Protein AF-V4AI16-F1 (afdb_monomer_lite)

Secondary structure (DSSP, 8-state):
-EEEE-SB--EEEEEEEEEEEEEE--EEEEEEEEEEEEEE--EEEEEEEEEEEEEE--EEEEEEEEEEEEEE--SEEEEEEEEEEEEE--SEEEEEEEEEE-------

Sequence (108 aa):
MLTVDVSCYPGKSNAKRLTMDLSCYPGKSHAKRLTMNLSCYPGKSHAKRLTMDLSCYPGKSHVKRLTMDLSCYPGKSHAKRLTMDLSCYPGKSNAKRFGQQSAGRKVT

Radius of gyration: 13.4 Å; chains: 1; bounding box: 34×20×46 Å

Foldseek 3Di:
DEEEEDQEDEEEDEDQEYEYEYAEYDEEYEYQEYEYEYAEYDYEYEYQEYEYEYAEYAYEYDYAEYEYEYAEYAYEYEYQEYEYEYAYYPYHYDYVYYHYDYPDPPPD

pLDDT: mean 70.42, std 10.1, range [36.09, 84.25]

Organism: Lottia gigantea (NCBI:txid225164)

Structure (mmCIF, N/CA/C/O backbone):
data_AF-V4AI16-F1
#
_entry.id   AF-V4AI16-F1
#
loop_
_atom_site.group_PDB
_atom_site.id
_atom_site.type_symbol
_atom_site.label_atom_id
_atom_site.label_alt_id
_atom_site.label_comp_id
_atom_site.label_asym_id
_atom_site.label_entity_id
_atom_site.label_seq_id
_atom_site.pdbx_PDB_ins_code
_atom_site.Cartn_x
_atom_site.Cartn_y
_atom_site.Cartn_z
_atom_site.occupancy
_atom_site.B_iso_or_equiv
_atom_site.auth_seq_id
_atom_site.auth_comp_id
_atom_site.auth_asym_id
_atom_site.auth_atom_id
_atom_site.pdbx_PDB_model_num
ATOM 1 N N . MET A 1 1 ? 1.856 0.875 -16.871 1.00 77.56 1 MET A N 1
ATOM 2 C CA . MET A 1 1 ? 1.736 0.733 -15.401 1.00 77.56 1 MET A CA 1
ATOM 3 C C . MET A 1 1 ? 3.107 1.060 -14.849 1.00 77.56 1 MET A C 1
ATOM 5 O O . MET A 1 1 ? 4.056 0.632 -15.482 1.00 77.56 1 MET A O 1
ATOM 9 N N . LEU A 1 2 ? 3.213 1.868 -13.791 1.00 81.81 2 LEU A N 1
ATOM 10 C CA . LEU A 1 2 ? 4.504 2.152 -13.154 1.00 81.81 2 LEU A CA 1
ATOM 11 C C . LEU A 1 2 ? 4.575 1.379 -11.835 1.00 81.81 2 LEU A C 1
ATOM 13 O O . LEU A 1 2 ? 3.635 1.475 -11.041 1.00 81.81 2 LEU A O 1
ATOM 17 N N . 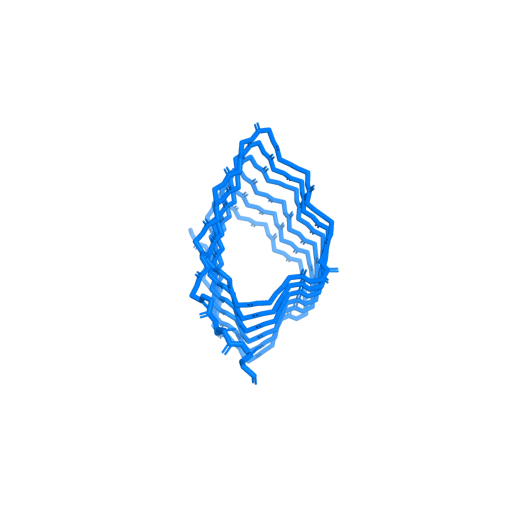THR A 1 3 ? 5.661 0.638 -11.641 1.00 83.56 3 THR A N 1
ATOM 18 C CA . THR A 1 3 ? 5.974 -0.087 -10.406 1.00 83.56 3 THR A CA 1
ATOM 19 C C . THR A 1 3 ? 7.297 0.446 -9.879 1.00 83.56 3 THR A C 1
ATOM 21 O O . THR A 1 3 ? 8.227 0.625 -10.663 1.00 83.56 3 THR A O 1
ATOM 24 N N . VAL A 1 4 ? 7.358 0.744 -8.586 1.00 80.19 4 VAL A N 1
ATOM 25 C CA . VAL A 1 4 ? 8.570 1.219 -7.914 1.00 80.19 4 VAL A CA 1
ATOM 26 C C . VAL A 1 4 ? 8.802 0.344 -6.691 1.00 80.19 4 VAL A C 1
ATOM 28 O O . VAL A 1 4 ? 7.8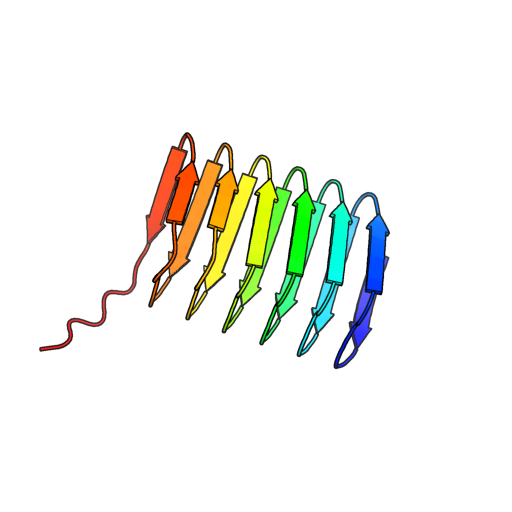83 0.196 -5.886 1.00 80.19 4 VAL A O 1
ATOM 31 N N . ASP A 1 5 ? 10.012 -0.194 -6.583 1.00 81.56 5 ASP A N 1
ATOM 32 C CA . ASP A 1 5 ? 10.484 -1.028 -5.478 1.00 81.56 5 ASP A CA 1
ATOM 33 C C . ASP A 1 5 ? 11.854 -0.494 -5.041 1.00 81.56 5 ASP A C 1
ATOM 35 O O . ASP A 1 5 ? 12.844 -0.655 -5.751 1.00 81.56 5 ASP A O 1
ATOM 39 N N . VAL A 1 6 ? 11.877 0.287 -3.959 1.00 76.06 6 VAL A N 1
ATOM 40 C CA . VAL A 1 6 ? 13.092 0.873 -3.362 1.00 76.06 6 VAL A CA 1
ATOM 41 C C . VAL A 1 6 ? 12.855 1.144 -1.873 1.00 76.06 6 VAL A C 1
ATOM 43 O O . VAL A 1 6 ? 11.730 1.332 -1.428 1.00 76.06 6 VAL A O 1
ATOM 46 N N . SER A 1 7 ? 13.908 1.259 -1.067 1.00 74.12 7 SER A N 1
ATOM 47 C CA . SER A 1 7 ? 13.745 1.506 0.377 1.00 74.12 7 SER A CA 1
ATOM 48 C C . SER A 1 7 ? 13.148 2.891 0.694 1.00 74.12 7 SER A C 1
ATOM 50 O O . SER A 1 7 ? 12.411 3.048 1.667 1.00 74.12 7 SER A O 1
ATOM 52 N N . CYS A 1 8 ? 13.433 3.906 -0.130 1.00 72.25 8 CYS A N 1
ATOM 53 C CA . CYS A 1 8 ? 12.893 5.259 0.018 1.00 72.25 8 CYS A CA 1
ATOM 54 C C . CYS A 1 8 ? 12.743 5.951 -1.342 1.00 72.25 8 CYS A C 1
ATOM 56 O O . CYS A 1 8 ? 13.668 5.916 -2.153 1.00 72.25 8 CYS A O 1
ATOM 58 N N . TYR A 1 9 ? 11.612 6.622 -1.581 1.00 75.19 9 TYR A N 1
ATOM 59 C CA . TYR A 1 9 ? 11.405 7.415 -2.799 1.00 75.19 9 TYR A CA 1
ATOM 60 C C . TYR A 1 9 ? 11.019 8.866 -2.471 1.00 75.19 9 TYR A C 1
ATOM 62 O O . TYR A 1 9 ? 9.846 9.161 -2.215 1.00 75.19 9 TYR A O 1
ATOM 70 N N . PRO A 1 10 ? 11.984 9.801 -2.502 1.00 65.44 10 PRO A N 1
ATOM 71 C CA . PRO A 1 10 ? 11.702 11.225 -2.441 1.00 65.44 10 PRO A CA 1
ATOM 72 C C . PRO A 1 10 ? 11.356 11.734 -3.845 1.00 65.44 10 PRO A C 1
ATOM 74 O O . PRO A 1 10 ? 12.229 11.897 -4.695 1.00 65.44 10 PRO A O 1
ATOM 77 N N . GLY A 1 11 ? 10.076 11.987 -4.134 1.00 71.50 11 GLY A N 1
ATOM 78 C CA . GLY A 1 11 ? 9.737 12.434 -5.485 1.00 71.50 11 GLY A CA 1
ATOM 79 C C . GLY A 1 11 ? 8.272 12.682 -5.818 1.00 71.50 11 GLY A C 1
ATOM 80 O O . GLY A 1 11 ? 7.361 12.645 -4.983 1.00 71.50 11 GLY A O 1
ATOM 81 N N . LYS A 1 12 ? 8.057 12.989 -7.100 1.00 76.56 12 LYS A N 1
ATOM 82 C CA . LYS A 1 12 ? 6.739 13.162 -7.716 1.00 76.56 12 LYS A CA 1
ATOM 83 C C . LYS A 1 12 ? 6.541 12.080 -8.766 1.00 76.56 12 LYS A C 1
ATOM 85 O O . LYS A 1 12 ? 7.394 11.898 -9.624 1.00 76.56 12 LYS A O 1
ATOM 90 N N . SER A 1 13 ? 5.385 11.430 -8.743 1.00 72.81 13 SER A N 1
ATOM 91 C CA . SER A 1 13 ? 5.018 10.411 -9.727 1.00 72.81 13 SER A CA 1
ATOM 92 C C . SER A 1 13 ? 3.663 10.723 -10.366 1.00 72.81 13 SER A C 1
ATOM 94 O O . SER A 1 13 ? 2.722 11.175 -9.701 1.00 72.81 13 SER A O 1
ATOM 96 N N . ASN A 1 14 ? 3.562 10.489 -11.677 1.00 78.31 14 ASN A N 1
ATOM 97 C CA . ASN A 1 14 ? 2.322 10.610 -12.439 1.00 78.31 14 ASN A CA 1
ATOM 98 C C . ASN A 1 14 ? 2.137 9.372 -13.320 1.00 78.31 14 ASN A C 1
ATOM 100 O O . ASN A 1 14 ? 2.962 9.094 -14.186 1.00 78.31 14 ASN A O 1
ATOM 104 N N . ALA A 1 15 ? 1.057 8.622 -13.099 1.00 77.81 15 ALA A N 1
ATOM 105 C CA . ALA A 1 15 ? 0.740 7.456 -13.916 1.00 77.81 15 ALA A CA 1
ATOM 106 C C . ALA A 1 15 ? -0.764 7.157 -13.937 1.00 77.81 15 ALA A C 1
ATOM 108 O O . ALA A 1 15 ? -1.505 7.450 -13.004 1.00 77.81 15 ALA A O 1
ATOM 109 N N . LYS A 1 16 ? -1.257 6.472 -14.978 1.00 82.88 16 LYS A N 1
ATOM 110 C CA . LYS A 1 16 ? -2.648 5.969 -14.978 1.00 82.88 16 LYS A CA 1
ATOM 111 C C . LYS A 1 16 ? -2.876 4.936 -13.858 1.00 82.88 16 LYS A C 1
ATOM 113 O O . LYS A 1 16 ? -3.920 4.971 -13.203 1.00 82.88 16 LYS A O 1
ATOM 118 N N . ARG A 1 17 ? -1.910 4.038 -13.646 1.00 84.25 17 ARG A N 1
ATOM 119 C CA . ARG A 1 17 ? -1.860 3.050 -12.559 1.00 84.25 17 ARG A CA 1
ATOM 120 C C . ARG A 1 17 ? -0.446 3.052 -11.982 1.00 84.25 17 ARG A C 1
ATOM 122 O O . ARG A 1 17 ? 0.499 2.932 -12.765 1.00 84.25 17 ARG A O 1
ATOM 129 N N . LEU A 1 18 ? -0.357 3.187 -10.666 1.00 81.25 18 LEU A N 1
ATOM 130 C CA . LEU A 1 18 ? 0.886 3.246 -9.909 1.00 81.25 18 LEU A CA 1
ATOM 131 C C . LEU A 1 18 ? 0.833 2.242 -8.754 1.00 81.25 18 LEU A C 1
ATOM 133 O O . LEU A 1 18 ? -0.146 2.251 -8.002 1.00 81.25 18 LEU A O 1
ATOM 137 N N . THR A 1 19 ? 1.874 1.423 -8.642 1.00 83.50 19 THR A N 1
ATOM 138 C CA . THR A 1 19 ? 2.113 0.506 -7.524 1.00 83.50 19 THR A CA 1
ATOM 139 C C . THR A 1 19 ? 3.466 0.842 -6.905 1.00 83.50 19 THR A C 1
ATOM 141 O O . THR A 1 19 ? 4.436 1.028 -7.639 1.00 83.50 19 THR A O 1
ATOM 144 N N . MET A 1 20 ? 3.523 0.965 -5.582 1.00 79.25 20 MET A N 1
ATOM 145 C CA . MET A 1 20 ? 4.752 1.247 -4.838 1.00 79.25 20 MET A CA 1
ATOM 146 C C . MET A 1 20 ? 4.876 0.287 -3.660 1.00 79.25 20 MET A C 1
ATOM 148 O O . MET A 1 20 ? 3.895 0.113 -2.934 1.00 79.25 20 MET A O 1
ATOM 152 N N . ASP A 1 21 ? 6.067 -0.268 -3.480 1.00 82.06 21 ASP A N 1
ATOM 153 C CA . ASP A 1 21 ? 6.470 -1.019 -2.291 1.00 82.06 21 ASP A CA 1
ATOM 154 C C . ASP A 1 21 ? 7.753 -0.381 -1.743 1.00 82.06 21 ASP A C 1
ATOM 156 O O . ASP A 1 21 ? 8.766 -0.333 -2.441 1.00 82.06 21 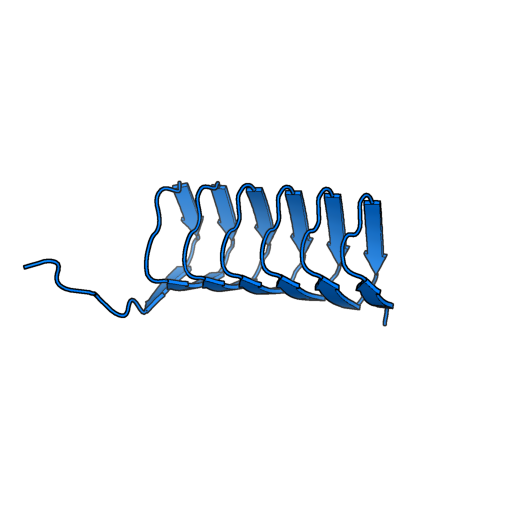ASP A O 1
ATOM 160 N N . LEU A 1 22 ? 7.671 0.279 -0.582 1.00 75.44 22 LEU A N 1
ATOM 161 C CA . LEU A 1 22 ? 8.783 1.064 -0.024 1.00 75.44 22 LEU A CA 1
ATOM 162 C C . LEU A 1 22 ? 8.750 1.066 1.506 1.00 75.44 22 LEU A C 1
ATOM 164 O O . LEU A 1 22 ? 7.697 0.993 2.126 1.00 75.44 22 LEU A O 1
ATOM 168 N N . SER A 1 23 ? 9.882 1.320 2.156 1.00 73.88 23 SER A N 1
ATOM 169 C CA . SER A 1 23 ? 9.874 1.569 3.606 1.00 73.88 23 SER A CA 1
ATOM 170 C C . SER A 1 23 ? 9.403 2.994 3.938 1.00 73.88 23 SER A C 1
ATOM 172 O O . SER A 1 23 ? 8.738 3.212 4.953 1.00 73.88 23 SER A O 1
ATOM 174 N N . CYS A 1 24 ? 9.710 3.977 3.078 1.00 68.75 24 CYS A N 1
ATOM 175 C CA . CYS A 1 24 ? 9.310 5.376 3.265 1.00 68.75 24 CYS A CA 1
ATOM 176 C C . CYS A 1 24 ? 9.027 6.111 1.939 1.00 68.75 24 CYS A C 1
ATOM 178 O O . CYS A 1 24 ? 9.796 6.013 0.982 1.00 68.75 24 CYS A O 1
ATOM 180 N N . TYR A 1 25 ? 7.961 6.922 1.892 1.00 72.38 25 TYR A N 1
ATOM 181 C CA . TYR A 1 25 ? 7.690 7.831 0.765 1.00 72.38 25 TYR A CA 1
ATOM 182 C C . TYR A 1 25 ? 7.405 9.267 1.225 1.00 72.38 25 TYR A C 1
ATOM 184 O O . TYR A 1 25 ? 6.267 9.603 1.572 1.00 72.38 25 TYR A O 1
ATOM 192 N N . PRO A 1 26 ? 8.409 10.152 1.181 1.00 63.91 26 PRO A N 1
ATOM 193 C CA . PRO A 1 26 ? 8.202 11.587 1.279 1.00 63.91 26 PRO A CA 1
ATOM 194 C C . PRO A 1 26 ? 7.898 12.185 -0.103 1.00 63.91 26 PRO A C 1
ATOM 196 O O . PRO A 1 26 ? 8.799 12.418 -0.910 1.00 63.91 26 PRO A O 1
ATOM 199 N N . GLY A 1 27 ? 6.627 12.472 -0.415 1.00 70.56 27 GLY A N 1
ATOM 200 C CA . GLY A 1 27 ? 6.326 13.004 -1.749 1.00 70.56 27 GLY A CA 1
ATOM 201 C C . GLY A 1 27 ? 4.870 13.270 -2.122 1.00 70.56 27 GLY A C 1
ATOM 202 O O . GLY A 1 27 ? 3.952 13.299 -1.296 1.00 70.56 27 GLY A O 1
ATOM 203 N N . LYS A 1 28 ? 4.663 13.499 -3.428 1.00 74.56 28 LYS A N 1
ATOM 204 C CA . LYS A 1 28 ? 3.337 13.694 -4.042 1.00 74.56 28 LYS A CA 1
ATOM 205 C C . LYS A 1 28 ? 3.093 12.650 -5.125 1.00 74.56 28 LYS A C 1
ATOM 207 O O . LYS A 1 28 ? 3.973 12.404 -5.945 1.00 74.56 28 LYS A O 1
ATOM 212 N N . SER A 1 29 ? 1.897 12.077 -5.167 1.00 71.06 29 SER A N 1
ATOM 213 C CA . SER A 1 29 ? 1.513 11.080 -6.173 1.00 71.06 29 SER A CA 1
ATOM 214 C C . SER A 1 29 ? 0.185 11.442 -6.841 1.00 71.06 29 SER A C 1
ATOM 216 O O . SER A 1 29 ? -0.779 11.853 -6.183 1.00 71.06 29 SER A O 1
ATOM 218 N N . HIS A 1 30 ? 0.139 11.296 -8.168 1.00 76.31 30 HIS A N 1
ATOM 219 C CA . HIS A 1 30 ? -1.052 11.542 -8.979 1.00 76.31 30 HIS A CA 1
ATOM 220 C C . HIS A 1 30 ? -1.351 10.332 -9.870 1.00 76.31 30 HIS A C 1
ATOM 222 O O . HIS A 1 30 ? -0.608 10.044 -10.810 1.00 76.31 30 HIS A O 1
ATOM 228 N N . ALA A 1 31 ? -2.458 9.627 -9.603 1.00 77.31 31 ALA A N 1
ATOM 229 C CA . ALA A 1 31 ? -2.850 8.477 -10.420 1.00 77.31 31 ALA A CA 1
ATOM 230 C C . ALA A 1 31 ? -4.361 8.234 -10.495 1.00 77.31 31 ALA A C 1
ATOM 232 O O . ALA A 1 31 ? -5.121 8.621 -9.616 1.00 77.31 31 ALA A O 1
ATOM 233 N N . LYS A 1 32 ? -4.858 7.538 -11.533 1.00 81.94 32 LYS A N 1
ATOM 234 C CA . LYS A 1 32 ? -6.273 7.099 -11.522 1.00 81.94 32 LYS A CA 1
ATOM 235 C C . LYS A 1 32 ? -6.481 5.980 -10.497 1.00 81.94 32 LYS A C 1
ATOM 237 O O . LYS A 1 32 ? -7.493 5.994 -9.795 1.00 81.94 32 LYS A O 1
ATOM 242 N N . ARG A 1 33 ? -5.543 5.033 -10.423 1.00 82.81 33 ARG A N 1
ATOM 243 C CA . ARG A 1 33 ? -5.468 3.998 -9.382 1.00 82.81 33 ARG A CA 1
ATOM 244 C C . ARG A 1 33 ? -4.080 4.010 -8.765 1.00 82.81 33 ARG A C 1
ATOM 246 O O . ARG A 1 33 ? -3.102 3.982 -9.510 1.00 82.81 33 ARG A O 1
ATOM 253 N N . LEU A 1 34 ? -4.044 4.034 -7.445 1.00 80.06 34 LEU A N 1
ATOM 254 C CA . LEU A 1 34 ? -2.829 4.032 -6.654 1.00 80.06 34 LEU A CA 1
ATOM 255 C C . LEU A 1 34 ? -2.922 2.918 -5.612 1.00 80.06 34 LEU A C 1
ATOM 257 O O . LEU A 1 34 ? -3.916 2.864 -4.885 1.00 80.06 34 LEU A O 1
ATOM 261 N N . THR A 1 35 ? -1.910 2.058 -5.586 1.00 83.75 35 THR A N 1
ATOM 262 C CA . THR A 1 35 ? -1.729 1.006 -4.584 1.00 83.75 35 THR A CA 1
ATOM 263 C C . THR A 1 35 ? -0.367 1.205 -3.932 1.00 83.75 35 THR A C 1
ATOM 265 O O . THR A 1 35 ? 0.620 1.354 -4.653 1.00 83.75 35 THR A O 1
ATOM 268 N N . MET A 1 36 ? -0.313 1.242 -2.603 1.00 76.62 36 MET A N 1
ATOM 269 C CA . MET A 1 36 ? 0.944 1.368 -1.863 1.00 76.62 36 MET A CA 1
ATOM 270 C C . MET A 1 36 ? 0.997 0.358 -0.718 1.00 76.62 36 MET A C 1
ATOM 272 O O . MET A 1 36 ? -0.003 0.199 -0.018 1.00 76.62 36 MET A O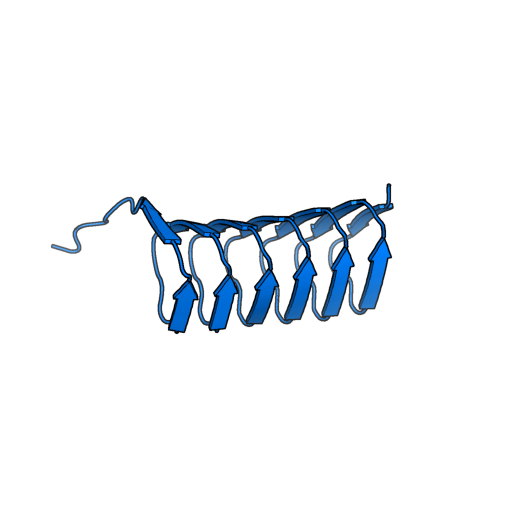 1
ATOM 276 N N . ASN A 1 37 ? 2.156 -0.266 -0.530 1.00 80.75 37 ASN A N 1
ATOM 277 C CA . ASN A 1 37 ? 2.515 -1.011 0.673 1.00 80.75 37 ASN A CA 1
ATOM 278 C C . ASN A 1 37 ? 3.728 -0.320 1.303 1.00 80.75 37 ASN A C 1
ATOM 280 O O . ASN A 1 37 ? 4.724 -0.107 0.607 1.00 80.75 37 ASN A O 1
ATOM 284 N N . LEU A 1 38 ? 3.593 0.187 2.533 1.00 73.25 38 LEU A N 1
ATOM 285 C CA . LEU A 1 38 ? 4.589 1.090 3.113 1.00 73.25 38 LEU A CA 1
ATOM 286 C C . LEU A 1 38 ? 4.641 1.051 4.641 1.00 73.25 38 LEU A C 1
ATOM 288 O O . LEU A 1 38 ? 3.613 1.150 5.299 1.00 73.25 38 LEU A O 1
ATOM 292 N N . SER A 1 39 ? 5.832 1.132 5.235 1.00 71.69 39 SER A N 1
ATOM 293 C CA . SER A 1 39 ? 5.938 1.349 6.689 1.00 71.69 39 SER A CA 1
ATOM 294 C C . SER A 1 39 ? 5.543 2.780 7.088 1.00 71.69 39 SER A C 1
ATOM 296 O O . SER A 1 39 ? 4.825 2.977 8.071 1.00 71.69 39 SER A O 1
ATOM 298 N N . CYS A 1 40 ? 5.968 3.785 6.305 1.00 65.19 40 CYS A N 1
ATOM 299 C CA . CYS A 1 40 ? 5.729 5.208 6.574 1.00 65.19 40 CYS A CA 1
ATOM 300 C C . CYS A 1 40 ? 5.420 6.026 5.301 1.00 65.19 40 CYS A C 1
ATOM 302 O O . CYS A 1 40 ? 6.191 6.015 4.340 1.00 65.19 40 CYS A O 1
ATOM 304 N N . TYR A 1 41 ? 4.357 6.845 5.319 1.00 68.19 41 TYR A N 1
ATOM 305 C CA . TYR A 1 41 ? 4.065 7.812 4.239 1.00 68.19 41 TYR A CA 1
ATOM 306 C C . TYR A 1 41 ? 3.835 9.241 4.750 1.00 68.19 41 TYR A C 1
ATOM 308 O O . TYR A 1 41 ? 2.712 9.610 5.107 1.00 68.19 41 TYR A O 1
ATOM 316 N N . PRO A 1 42 ? 4.872 10.089 4.741 1.00 60.53 42 PRO A N 1
ATOM 317 C CA . PRO A 1 42 ? 4.717 11.531 4.875 1.00 60.53 42 PRO A CA 1
ATOM 318 C C . PRO A 1 42 ? 4.432 12.193 3.516 1.00 60.53 42 PRO A C 1
ATOM 320 O O . PRO A 1 42 ? 5.341 12.490 2.743 1.00 60.53 42 PRO A O 1
ATOM 323 N N . GLY A 1 43 ? 3.169 12.487 3.186 1.00 68.19 43 GLY A N 1
ATOM 324 C CA . GLY A 1 43 ? 2.903 13.071 1.866 1.00 68.19 43 GLY A CA 1
ATOM 325 C C . GLY A 1 43 ? 1.473 13.465 1.520 1.00 68.19 43 GLY A C 1
ATOM 326 O O . GLY A 1 43 ? 0.553 13.466 2.344 1.00 68.19 43 GLY A O 1
ATOM 327 N N . LYS A 1 44 ? 1.292 13.830 0.243 1.00 68.81 44 LYS A N 1
ATOM 328 C CA . LYS A 1 44 ? -0.019 14.138 -0.354 1.00 68.81 44 LYS A CA 1
ATOM 329 C C . LYS A 1 44 ? -0.314 13.187 -1.507 1.00 68.81 44 LYS A C 1
ATOM 331 O O . LYS A 1 44 ? 0.552 12.961 -2.347 1.00 68.81 44 LYS A O 1
ATOM 336 N N . SER A 1 45 ? -1.533 12.665 -1.578 1.00 68.56 45 SER A N 1
ATOM 337 C CA . SER A 1 45 ? -1.956 11.766 -2.657 1.00 68.56 45 SER A CA 1
ATOM 338 C C . SER A 1 45 ? -3.265 12.228 -3.297 1.00 68.56 45 SER A C 1
ATOM 340 O O . SER A 1 45 ? -4.205 12.667 -2.624 1.00 68.56 45 SER A O 1
ATOM 342 N N . HIS A 1 46 ? -3.318 12.124 -4.626 1.00 74.12 46 HIS A N 1
ATOM 343 C CA . HIS A 1 46 ? -4.496 12.443 -5.425 1.00 74.12 46 HIS A CA 1
ATOM 344 C C . HIS A 1 46 ? -4.814 11.294 -6.381 1.00 74.12 46 HIS A C 1
ATOM 346 O O . HIS A 1 46 ? -4.102 11.060 -7.362 1.00 74.12 46 HIS A O 1
ATOM 352 N N . ALA A 1 47 ? -5.922 10.596 -6.117 1.00 75.25 47 ALA A N 1
ATOM 353 C CA . ALA A 1 47 ? -6.359 9.481 -6.947 1.00 75.25 47 ALA A CA 1
ATOM 354 C C . ALA A 1 47 ? -7.878 9.291 -7.021 1.00 75.25 47 ALA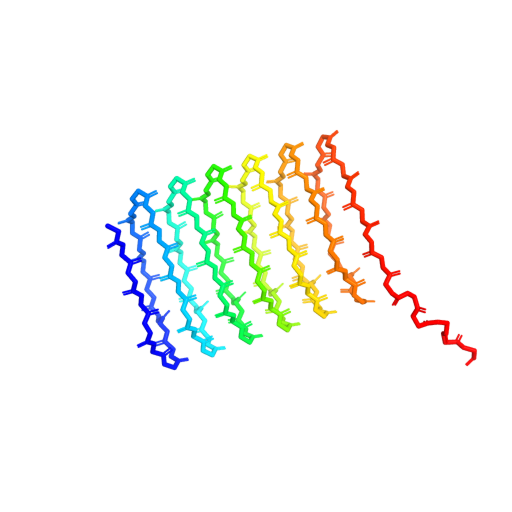 A C 1
ATOM 356 O O . ALA A 1 47 ? -8.632 9.674 -6.129 1.00 75.25 47 ALA A O 1
ATOM 357 N N . LYS A 1 48 ? -8.372 8.652 -8.094 1.00 81.31 48 LYS A N 1
ATOM 358 C CA . LYS A 1 48 ? -9.790 8.233 -8.128 1.00 81.31 48 LYS A CA 1
ATOM 359 C C . LYS A 1 48 ? -10.026 7.059 -7.176 1.00 81.31 48 LYS A C 1
ATOM 361 O O . LYS A 1 48 ? -11.062 7.025 -6.513 1.00 81.31 48 LYS A O 1
ATOM 366 N N . ARG A 1 49 ? -9.083 6.120 -7.119 1.00 81.38 49 ARG A N 1
ATOM 367 C CA . ARG A 1 49 ? -9.073 4.996 -6.182 1.00 81.38 49 ARG A CA 1
ATOM 368 C C . ARG A 1 49 ? -7.688 4.887 -5.557 1.00 81.38 49 ARG A C 1
ATOM 370 O O . ARG A 1 49 ? -6.709 4.841 -6.302 1.00 81.38 49 ARG A O 1
ATOM 377 N N . LEU A 1 50 ? -7.654 4.845 -4.234 1.00 78.31 50 LEU A N 1
ATOM 378 C CA . LEU A 1 50 ? -6.452 4.674 -3.433 1.00 78.31 50 LEU A CA 1
ATOM 379 C C . LEU A 1 50 ? -6.646 3.475 -2.505 1.00 78.31 50 LEU A C 1
ATOM 381 O O . LEU A 1 50 ? -7.665 3.410 -1.815 1.00 78.31 50 LEU A O 1
ATOM 385 N N . THR A 1 51 ? -5.689 2.555 -2.541 1.00 82.94 51 THR A N 1
ATOM 386 C CA . THR A 1 51 ? -5.578 1.411 -1.635 1.00 82.94 51 THR A CA 1
ATOM 387 C C . THR A 1 51 ? -4.217 1.488 -0.966 1.00 82.94 51 THR A C 1
ATOM 389 O O . THR A 1 51 ? -3.217 1.612 -1.675 1.00 82.94 51 THR A O 1
ATOM 392 N N . MET A 1 52 ? -4.181 1.446 0.362 1.00 73.38 52 MET A N 1
ATOM 393 C CA . MET A 1 52 ? -2.923 1.437 1.099 1.00 73.38 52 MET A CA 1
ATOM 394 C C . MET A 1 52 ? -2.956 0.405 2.217 1.00 73.38 52 MET A C 1
ATOM 396 O O . MET A 1 52 ? -3.996 0.241 2.857 1.00 73.38 52 MET A O 1
ATOM 400 N N . ASP A 1 53 ? -1.797 -0.189 2.449 1.00 78.69 53 ASP A N 1
ATOM 401 C CA . ASP A 1 53 ? -1.460 -0.993 3.618 1.00 78.69 53 ASP A CA 1
ATOM 402 C C . ASP A 1 53 ? -0.261 -0.313 4.300 1.00 78.69 53 ASP A C 1
ATOM 404 O O . ASP A 1 53 ? 0.771 -0.121 3.645 1.00 78.69 53 ASP A O 1
ATOM 408 N N . LEU A 1 54 ? -0.438 0.197 5.531 1.00 70.62 54 LEU A N 1
ATOM 409 C CA . LEU A 1 54 ? 0.622 0.919 6.248 1.00 70.62 54 LEU A CA 1
ATOM 410 C C . LEU A 1 54 ? 0.646 0.733 7.766 1.00 70.62 54 LEU A C 1
ATOM 412 O O . LEU A 1 54 ? -0.372 0.791 8.449 1.00 70.62 54 LEU A O 1
ATOM 416 N N . SER A 1 55 ? 1.846 0.803 8.342 1.00 67.50 55 SER A N 1
ATOM 417 C CA . SER A 1 55 ? 2.001 0.999 9.790 1.00 67.50 55 SER A CA 1
ATOM 418 C C . SER A 1 55 ? 1.666 2.436 10.226 1.00 67.50 55 SER A C 1
ATOM 420 O O . SER A 1 55 ? 0.937 2.623 11.202 1.00 67.50 55 SER A O 1
ATOM 422 N N . CYS A 1 56 ? 2.148 3.457 9.496 1.00 60.88 56 CYS A N 1
ATOM 423 C CA . CYS A 1 56 ? 2.000 4.877 9.858 1.00 60.88 56 CYS A CA 1
ATOM 424 C C . CYS A 1 56 ? 1.753 5.813 8.653 1.00 60.88 56 CYS A C 1
ATOM 426 O O . CYS A 1 56 ? 2.557 5.876 7.720 1.00 60.88 56 CYS A O 1
ATOM 428 N N . TYR A 1 57 ? 0.707 6.655 8.711 1.00 65.50 57 TYR A N 1
ATOM 429 C CA . TYR A 1 57 ? 0.439 7.689 7.689 1.00 65.50 57 TYR A CA 1
ATOM 430 C C . TYR A 1 57 ? 0.242 9.101 8.275 1.00 65.50 57 TYR A C 1
ATOM 432 O O . TYR A 1 57 ? -0.866 9.470 8.676 1.00 65.50 57 TYR A O 1
ATOM 440 N N . PRO A 1 58 ? 1.291 9.939 8.278 1.00 57.19 58 PRO A N 1
ATOM 441 C CA . PRO A 1 58 ? 1.167 11.376 8.499 1.00 57.19 58 PRO A CA 1
ATOM 442 C C . PRO A 1 58 ? 0.944 12.133 7.177 1.00 57.19 58 PRO A C 1
ATOM 444 O O . PRO A 1 58 ? 1.881 12.446 6.445 1.00 57.19 58 PRO A O 1
ATOM 447 N N . GLY A 1 59 ? -0.300 12.485 6.835 1.00 65.25 59 GLY A N 1
ATOM 448 C CA . GLY A 1 59 ? -0.527 13.166 5.554 1.00 65.25 59 GLY A CA 1
ATOM 449 C C . GLY A 1 59 ? -1.934 13.668 5.254 1.00 65.25 59 GLY A C 1
ATOM 450 O O . GLY A 1 59 ? -2.852 13.612 6.076 1.00 65.25 59 GLY A O 1
ATOM 451 N N . LYS A 1 60 ? -2.094 14.185 4.027 1.00 66.19 60 LYS A N 1
ATOM 452 C CA . LYS A 1 60 ? -3.385 14.623 3.468 1.00 66.19 60 LYS A CA 1
ATOM 453 C C . LYS A 1 60 ? -3.715 13.821 2.215 1.00 66.19 60 LYS A C 1
ATOM 455 O O . LYS A 1 60 ? -2.886 13.743 1.312 1.00 66.19 60 LYS A O 1
ATOM 460 N N . SER A 1 61 ? -4.921 13.272 2.125 1.00 65.94 61 SER A N 1
ATOM 461 C CA . SER A 1 61 ? -5.387 12.552 0.933 1.00 65.94 61 SER A CA 1
ATOM 462 C C . SER A 1 61 ? -6.691 13.145 0.397 1.00 65.94 61 SER A C 1
ATOM 464 O O . SER A 1 61 ? -7.586 13.526 1.155 1.00 65.94 61 SER A O 1
ATOM 466 N N . HIS A 1 62 ? -6.788 13.239 -0.932 1.00 73.25 62 HIS A N 1
ATOM 467 C CA . HIS A 1 62 ? -7.996 13.684 -1.630 1.00 73.25 62 HIS A CA 1
ATOM 468 C C . HIS A 1 62 ? -8.353 12.683 -2.7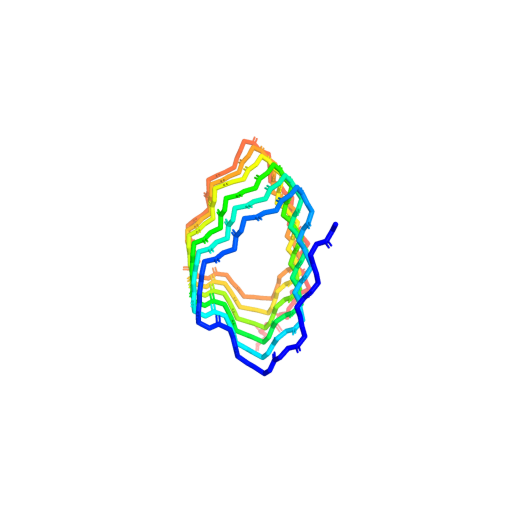25 1.00 73.25 62 HIS A C 1
ATOM 470 O O . HIS A 1 62 ? -7.751 12.678 -3.805 1.00 73.25 62 HIS A O 1
ATOM 476 N N . VAL A 1 63 ? -9.341 11.826 -2.454 1.00 71.19 63 VAL A N 1
ATOM 477 C CA . VAL A 1 63 ? -9.667 10.700 -3.340 1.00 71.19 63 VAL A CA 1
ATOM 478 C C . VAL A 1 63 ? -11.167 10.452 -3.462 1.00 71.19 63 VAL A C 1
ATOM 480 O O . VAL A 1 63 ? -11.949 10.811 -2.595 1.00 71.19 63 VAL A O 1
ATOM 483 N N . LYS A 1 64 ? -11.638 9.826 -4.548 1.00 80.25 64 LYS A N 1
ATOM 484 C CA . LYS A 1 64 ? -13.075 9.470 -4.634 1.00 80.25 64 LYS A CA 1
ATOM 485 C C . LYS A 1 64 ? -13.402 8.246 -3.778 1.00 80.25 64 LYS A C 1
ATOM 487 O O . LYS A 1 64 ? -14.444 8.228 -3.127 1.00 80.25 64 LYS A O 1
ATOM 492 N N . ARG A 1 65 ? -12.537 7.232 -3.808 1.00 79.69 65 ARG A N 1
ATOM 493 C CA . ARG A 1 65 ? -12.643 6.012 -3.004 1.00 79.69 65 ARG A CA 1
ATOM 494 C C . ARG A 1 65 ? -11.310 5.745 -2.320 1.00 79.69 65 ARG A C 1
ATOM 496 O O . ARG A 1 65 ? -10.294 5.694 -3.015 1.00 79.69 65 ARG A O 1
ATOM 503 N N . LEU A 1 66 ? -11.361 5.572 -1.008 1.00 75.81 66 LEU A N 1
ATOM 504 C CA . LEU A 1 66 ? -10.223 5.262 -0.160 1.00 75.81 66 LEU A CA 1
ATOM 505 C C . LEU A 1 66 ? -10.474 3.943 0.568 1.00 75.81 66 LEU A C 1
ATOM 507 O O . LEU A 1 66 ? -11.512 3.812 1.218 1.00 75.81 66 LEU A O 1
ATOM 511 N N . THR A 1 67 ? -9.541 3.005 0.445 1.00 81.50 67 THR A N 1
ATOM 512 C CA . THR A 1 67 ? -9.480 1.779 1.246 1.00 81.50 67 THR A CA 1
ATOM 513 C C . THR A 1 67 ? -8.128 1.738 1.939 1.00 81.50 67 THR A C 1
ATOM 515 O O . THR A 1 67 ? -7.110 1.948 1.281 1.00 81.50 67 THR A O 1
ATOM 518 N N . MET A 1 68 ? -8.144 1.519 3.246 1.00 72.06 68 MET A N 1
ATOM 519 C CA . MET A 1 68 ? -6.980 1.629 4.113 1.00 72.06 68 MET A CA 1
ATOM 520 C C . MET A 1 68 ? -6.979 0.482 5.117 1.00 72.06 68 MET A C 1
ATOM 522 O O . MET A 1 68 ? -8.004 0.284 5.770 1.00 72.06 68 MET A O 1
ATOM 526 N N . ASP A 1 69 ? -5.843 -0.191 5.245 1.00 77.50 69 ASP A N 1
ATOM 527 C CA . ASP A 1 69 ? -5.504 -1.050 6.381 1.00 77.50 69 ASP A CA 1
ATOM 528 C C . ASP A 1 69 ? -4.325 -0.394 7.113 1.00 77.50 69 ASP A C 1
ATOM 530 O O . ASP A 1 69 ? -3.297 -0.120 6.482 1.00 77.50 69 ASP A O 1
ATOM 534 N N . LEU A 1 70 ? -4.521 0.037 8.367 1.00 68.44 70 LEU A N 1
ATOM 535 C CA . LEU A 1 70 ? -3.484 0.757 9.110 1.00 68.44 70 LEU A CA 1
ATOM 536 C C . LEU A 1 70 ? -3.422 0.461 10.607 1.00 68.44 70 LEU A C 1
ATOM 538 O O . LEU A 1 70 ? -4.428 0.384 11.303 1.00 68.44 70 LEU A O 1
ATOM 542 N N . SER A 1 71 ? -2.205 0.510 11.154 1.00 66.75 71 SER A N 1
ATOM 543 C CA . SER A 1 71 ? -2.023 0.566 12.611 1.00 66.75 71 SER A CA 1
ATOM 544 C C . SER A 1 71 ? -2.235 1.980 13.183 1.00 66.75 71 SER A C 1
ATOM 546 O O . SER A 1 71 ? -2.953 2.145 14.167 1.00 66.75 71 SER A O 1
ATOM 548 N N . CYS A 1 72 ? -1.678 3.026 12.554 1.00 59.41 72 CYS A N 1
ATOM 549 C CA . CYS A 1 72 ? -1.742 4.409 13.054 1.00 59.41 72 CYS A CA 1
ATOM 550 C C . CYS A 1 72 ? -1.964 5.461 11.942 1.00 59.41 72 CYS A C 1
ATOM 552 O O . CYS A 1 72 ? -1.182 5.559 10.993 1.00 59.41 72 CYS A O 1
ATOM 554 N N . TYR A 1 73 ? -2.966 6.344 12.098 1.00 63.59 73 TYR A N 1
ATOM 555 C CA . TYR A 1 73 ? -3.223 7.461 11.160 1.00 63.59 73 TYR A CA 1
ATOM 556 C C . TYR A 1 73 ? -3.359 8.841 11.844 1.00 63.59 73 TYR A C 1
ATOM 558 O O . TYR A 1 73 ? -4.455 9.258 12.231 1.00 63.59 73 TYR A O 1
ATOM 566 N N . PRO A 1 74 ? -2.267 9.613 11.954 1.00 54.75 74 PRO A N 1
ATOM 567 C CA . PRO A 1 74 ? -2.313 11.031 12.309 1.00 54.75 74 PRO A CA 1
ATOM 568 C C . PRO A 1 74 ? -2.436 11.912 11.050 1.00 54.75 74 PRO A C 1
ATOM 570 O O . PRO A 1 74 ? -1.445 12.377 10.490 1.00 54.75 74 PRO A O 1
ATOM 573 N N . GLY A 1 75 ? -3.654 12.179 10.564 1.00 62.97 75 GLY A N 1
ATOM 574 C CA . GLY A 1 75 ? -3.811 12.959 9.327 1.00 62.97 75 GLY A CA 1
ATOM 575 C C . GLY A 1 75 ? -5.210 13.493 9.028 1.00 62.97 75 GLY A C 1
ATOM 576 O O . GLY A 1 75 ? -6.155 13.323 9.799 1.00 62.97 75 GLY A O 1
ATOM 577 N N . LYS A 1 76 ? -5.349 14.150 7.867 1.00 64.38 76 LYS A N 1
ATOM 578 C CA . LYS A 1 76 ? -6.648 14.599 7.329 1.00 64.38 76 LYS A CA 1
ATOM 579 C C . LYS A 1 76 ? -6.978 13.838 6.050 1.00 64.38 76 LYS A C 1
ATOM 581 O O . LYS A 1 76 ? -6.134 13.744 5.162 1.00 64.38 76 LYS A O 1
ATOM 586 N N . SER A 1 77 ? -8.194 13.316 5.934 1.00 65.19 77 SER A N 1
ATOM 587 C CA . SER A 1 77 ? -8.642 12.591 4.738 1.00 65.19 77 SER A CA 1
ATOM 588 C C . SER A 1 77 ? -9.949 13.161 4.205 1.00 65.19 77 SER A C 1
ATOM 590 O O . SER A 1 77 ? -10.887 13.388 4.972 1.00 65.19 77 SER A O 1
ATOM 592 N N . HIS A 1 78 ? -10.012 13.369 2.889 1.00 70.12 78 HIS A N 1
ATOM 593 C CA . HIS A 1 78 ? -11.224 13.772 2.184 1.00 70.12 78 HIS A CA 1
ATOM 594 C C . HIS A 1 78 ? -11.567 12.746 1.104 1.00 70.12 78 HIS A C 1
ATOM 596 O O . HIS A 1 78 ? -10.868 12.643 0.087 1.00 70.12 78 HIS A O 1
ATOM 602 N N . ALA A 1 79 ? -12.673 12.018 1.297 1.00 71.06 79 ALA A N 1
ATOM 603 C CA . ALA A 1 79 ? -13.131 11.028 0.328 1.00 71.06 79 ALA A CA 1
ATOM 604 C C . ALA A 1 79 ? -14.650 10.973 0.141 1.00 71.06 79 ALA A C 1
ATOM 606 O O . ALA A 1 79 ? -15.420 11.237 1.052 1.00 71.06 79 ALA A O 1
ATOM 607 N N . LYS A 1 80 ? -15.139 10.581 -1.045 1.00 78.25 80 LYS A N 1
ATOM 608 C CA . LYS A 1 80 ? -16.589 10.318 -1.199 1.00 78.25 80 LYS A CA 1
ATOM 609 C C . LYS A 1 80 ? -16.993 9.014 -0.509 1.00 78.25 80 LYS A C 1
ATOM 611 O O . LYS A 1 80 ? -18.068 8.945 0.076 1.00 78.25 80 LYS A O 1
ATOM 616 N N . ARG A 1 81 ? -16.143 7.992 -0.594 1.00 77.06 81 ARG A N 1
ATOM 617 C CA . ARG A 1 81 ? -16.256 6.736 0.155 1.00 77.06 81 ARG A CA 1
ATOM 618 C C . ARG A 1 81 ? -14.932 6.426 0.824 1.00 77.06 81 ARG A C 1
ATOM 620 O O . ARG A 1 81 ? -13.904 6.448 0.147 1.00 77.06 81 ARG A O 1
ATOM 627 N N . LEU A 1 82 ? -15.007 6.104 2.104 1.00 72.31 82 LEU A N 1
ATOM 628 C CA . LEU A 1 82 ? -13.883 5.713 2.932 1.00 72.31 82 LEU A CA 1
ATOM 629 C C . LEU A 1 82 ? -14.214 4.381 3.612 1.00 72.31 82 LEU A C 1
ATOM 631 O O . LEU A 1 82 ? -15.252 4.274 4.264 1.00 72.31 82 LEU A O 1
ATOM 635 N N . THR A 1 83 ? -13.340 3.395 3.431 1.00 79.62 83 THR A N 1
ATOM 636 C CA . THR A 1 83 ? -13.342 2.122 4.157 1.00 79.62 83 THR A CA 1
ATOM 637 C C . THR A 1 83 ? -12.006 1.987 4.868 1.00 79.62 83 THR A C 1
ATOM 639 O O . THR A 1 83 ? -10.967 2.217 4.246 1.00 79.62 83 THR A O 1
ATOM 642 N N . MET A 1 84 ? -12.049 1.667 6.153 1.00 70.12 84 MET A N 1
ATOM 643 C CA . MET A 1 84 ? -10.887 1.646 7.032 1.00 70.12 84 MET A CA 1
ATOM 644 C C . MET A 1 84 ? -10.921 0.401 7.918 1.00 70.12 84 MET A C 1
ATOM 646 O O . MET A 1 84 ? -11.955 0.150 8.534 1.00 70.12 84 MET A O 1
ATOM 650 N N . ASP A 1 85 ? -9.808 -0.322 7.992 1.00 75.31 85 ASP A N 1
ATOM 651 C CA . ASP A 1 85 ? -9.509 -1.264 9.073 1.00 75.31 85 ASP A CA 1
ATOM 652 C C . ASP A 1 85 ? -8.357 -0.677 9.898 1.00 75.31 85 ASP A C 1
ATOM 654 O O . ASP A 1 85 ? -7.297 -0.385 9.341 1.00 75.31 85 ASP A O 1
ATOM 658 N N . LEU A 1 86 ? -8.612 -0.316 11.162 1.00 67.00 86 LEU A N 1
ATOM 659 C CA . LEU A 1 86 ? -7.625 0.397 11.982 1.00 67.00 86 LEU A CA 1
ATOM 660 C C . LEU A 1 86 ? -7.641 0.021 13.463 1.00 67.00 86 LEU A C 1
ATOM 662 O O . LEU A 1 86 ? -8.705 -0.138 14.065 1.00 67.00 86 LEU A O 1
ATOM 666 N N . SER A 1 87 ? -6.448 0.040 14.070 1.00 67.00 87 SER A N 1
ATOM 667 C CA . SER A 1 87 ? -6.258 -0.064 15.523 1.00 67.00 87 SER A CA 1
ATOM 668 C C . SER A 1 87 ? -6.192 1.297 16.244 1.00 67.00 87 SER A C 1
ATOM 670 O O . SER A 1 87 ? -6.776 1.413 17.320 1.00 67.00 87 SER A O 1
ATOM 672 N N . CYS A 1 88 ? -5.589 2.351 15.659 1.00 57.72 88 CYS A N 1
ATOM 673 C CA . CYS A 1 88 ? -5.487 3.697 16.266 1.00 57.72 88 CYS A CA 1
ATOM 674 C C . CYS A 1 88 ? -5.697 4.871 15.268 1.00 57.72 88 CYS A C 1
ATOM 676 O O . CYS A 1 88 ? -5.035 4.952 14.230 1.00 57.72 88 CYS A O 1
ATOM 678 N N . TYR A 1 89 ? -6.552 5.859 15.606 1.00 60.66 89 TYR A N 1
ATOM 679 C CA . TYR A 1 89 ? -6.858 7.023 14.738 1.00 60.66 89 TYR A CA 1
ATOM 680 C C . TYR A 1 89 ? -6.944 8.384 15.476 1.00 60.66 89 TYR A C 1
ATOM 682 O O . TYR A 1 89 ? -8.013 8.764 15.949 1.00 60.66 89 TYR A O 1
ATOM 690 N N . PRO A 1 90 ? -5.860 9.182 15.520 1.00 53.72 90 PRO A N 1
ATOM 691 C CA . PRO A 1 90 ? -5.888 10.561 16.039 1.00 53.72 90 PRO A CA 1
ATOM 692 C C . PRO A 1 90 ? -6.193 11.664 14.985 1.00 53.72 90 PRO A C 1
ATOM 694 O O . PRO A 1 90 ? -5.831 12.827 15.169 1.00 53.72 90 PRO A O 1
ATOM 697 N N . GLY A 1 91 ? -6.835 11.346 13.852 1.00 59.50 91 GLY A N 1
ATOM 698 C CA . GLY A 1 91 ? -7.033 12.272 12.720 1.00 59.50 91 GLY A CA 1
ATOM 699 C C . GLY A 1 91 ? -8.421 12.930 12.596 1.00 59.50 91 GLY A C 1
ATOM 700 O O . GLY A 1 91 ? -9.353 12.635 13.333 1.00 59.50 91 GLY A O 1
ATOM 701 N N . LYS A 1 92 ? -8.604 13.795 11.583 1.00 59.56 92 LYS A N 1
ATOM 702 C CA . LYS A 1 92 ? -9.929 14.317 11.163 1.00 59.56 92 LYS A CA 1
ATOM 703 C C . LYS A 1 92 ? -10.286 13.763 9.781 1.00 59.56 92 LYS A C 1
ATOM 705 O O . LYS A 1 92 ? -9.585 14.049 8.809 1.00 59.56 92 LYS A O 1
ATOM 710 N N . SER A 1 93 ? -11.357 12.978 9.670 1.00 60.38 93 SER A N 1
ATOM 711 C CA . SER A 1 93 ? -11.866 12.462 8.388 1.00 60.38 93 SER A CA 1
ATOM 712 C C . SER A 1 93 ? -13.113 13.226 7.940 1.00 60.38 93 SER A C 1
ATOM 714 O O . SER A 1 93 ? -13.944 13.640 8.743 1.00 60.38 93 SER A O 1
ATOM 716 N N . ASN A 1 94 ? -13.251 13.427 6.632 1.00 65.38 94 ASN A N 1
ATOM 717 C CA . ASN A 1 94 ? -14.466 13.955 6.029 1.00 65.38 94 ASN A CA 1
ATOM 718 C C . ASN A 1 94 ? -14.851 13.057 4.852 1.00 65.38 94 ASN A C 1
ATOM 720 O O . ASN A 1 94 ? -14.216 13.088 3.791 1.00 65.38 94 ASN A O 1
ATOM 724 N N . ALA A 1 95 ? -15.874 12.225 5.063 1.00 67.31 95 ALA A N 1
ATOM 725 C CA . ALA A 1 95 ? -16.380 11.335 4.035 1.00 67.31 95 ALA A CA 1
ATOM 726 C C . ALA A 1 95 ? -17.902 11.339 3.947 1.00 67.31 95 ALA A C 1
ATOM 728 O O . ALA A 1 95 ? -18.589 11.317 4.960 1.00 67.31 95 ALA A O 1
ATOM 729 N N . LYS A 1 96 ? -18.431 11.311 2.715 1.00 76.38 96 LYS A N 1
ATOM 730 C CA . LYS A 1 96 ? -19.887 11.197 2.499 1.00 76.38 96 LYS A CA 1
ATOM 731 C C . LYS A 1 96 ? -20.431 9.830 2.912 1.00 76.38 96 LYS A C 1
ATOM 733 O O . LYS A 1 96 ? -21.608 9.708 3.219 1.00 76.38 96 LYS A O 1
ATOM 738 N N . ARG A 1 97 ? -19.594 8.794 2.855 1.00 73.62 97 ARG A N 1
ATOM 739 C CA . ARG A 1 97 ? -19.916 7.448 3.328 1.00 73.62 97 ARG A CA 1
ATOM 740 C C . ARG A 1 97 ? -18.671 6.828 3.943 1.00 73.62 97 ARG A C 1
ATOM 742 O O . ARG A 1 97 ? -17.636 6.753 3.275 1.00 73.62 97 ARG A O 1
ATOM 749 N N . PHE A 1 98 ? -18.808 6.399 5.188 1.00 69.44 98 PHE A N 1
ATOM 750 C CA . PHE A 1 98 ? -17.738 5.855 6.009 1.00 69.44 98 PHE A CA 1
ATOM 751 C C . PHE A 1 98 ? -18.099 4.443 6.475 1.00 69.44 98 PHE A C 1
ATOM 753 O O . PHE A 1 98 ? -19.254 4.190 6.808 1.00 69.44 98 PHE A O 1
ATOM 760 N N . GLY A 1 99 ? -17.129 3.533 6.452 1.00 72.50 99 GLY A N 1
ATOM 761 C CA . GLY A 1 99 ? -17.214 2.223 7.090 1.00 72.50 99 GLY A CA 1
ATOM 762 C C . GLY A 1 99 ? -15.888 1.922 7.774 1.00 72.50 99 GLY A C 1
ATOM 763 O O . GLY A 1 99 ? -14.844 2.032 7.130 1.00 72.50 99 GLY A O 1
ATOM 764 N N . GLN A 1 100 ? -15.942 1.582 9.058 1.00 68.25 100 GLN A N 1
ATOM 765 C CA . GLN A 1 100 ? -14.777 1.231 9.860 1.00 68.25 100 GLN A CA 1
ATOM 766 C C . GLN A 1 100 ? -14.968 -0.162 10.441 1.00 68.25 100 GLN A C 1
ATOM 768 O O . GLN A 1 100 ? -16.018 -0.452 11.012 1.00 68.25 100 GLN A O 1
ATOM 773 N N . GLN A 1 101 ? -13.954 -1.000 10.284 1.00 66.12 101 GLN A N 1
ATOM 774 C CA . GLN A 1 101 ? -13.748 -2.185 11.097 1.00 66.12 101 GLN A CA 1
ATOM 775 C C . GLN A 1 101 ? -12.599 -1.851 12.050 1.00 66.12 101 GLN A C 1
ATOM 777 O O . GLN A 1 101 ? -11.655 -1.151 11.690 1.00 66.12 101 GLN A O 1
ATOM 782 N N . SER A 1 102 ? -12.760 -2.200 13.317 1.00 58.62 102 SER A N 1
ATOM 783 C CA . SER A 1 102 ? -11.738 -1.970 14.331 1.00 58.62 102 SER A CA 1
ATOM 784 C C . SER A 1 102 ? -11.629 -3.240 15.148 1.00 58.62 102 SER A C 1
ATOM 786 O O . SER A 1 102 ? -12.589 -3.609 15.830 1.00 58.62 102 SER A O 1
ATOM 788 N N . ALA A 1 103 ? -10.473 -3.896 15.104 1.00 57.53 103 ALA A N 1
ATOM 789 C CA . ALA A 1 103 ? -10.110 -4.878 16.113 1.00 57.53 103 ALA A CA 1
ATOM 790 C C . ALA A 1 103 ? -9.864 -4.113 17.420 1.00 57.53 103 ALA A C 1
ATOM 792 O O . ALA A 1 103 ? -8.764 -3.640 17.701 1.00 57.53 103 ALA A O 1
ATOM 793 N N . GLY A 1 104 ? -10.932 -3.895 18.188 1.00 44.97 104 GLY A N 1
ATOM 794 C CA . GLY A 1 104 ? -10.843 -3.233 19.478 1.00 44.97 104 GLY A CA 1
ATOM 795 C C . GLY A 1 104 ? -9.958 -4.052 20.408 1.00 44.97 104 GLY A C 1
ATOM 796 O O . GLY A 1 104 ? -10.389 -5.079 20.927 1.00 44.97 104 GLY A O 1
ATOM 797 N N . ARG A 1 105 ? -8.740 -3.581 20.685 1.00 41.59 105 ARG A N 1
ATOM 798 C CA . ARG A 1 105 ? -8.083 -3.945 21.936 1.00 41.59 105 ARG A CA 1
ATOM 799 C C . ARG A 1 105 ? -8.852 -3.204 23.024 1.00 41.59 105 ARG A C 1
ATOM 801 O O . ARG A 1 105 ? -8.669 -2.002 23.196 1.00 41.59 105 ARG A O 1
ATOM 808 N N . LYS A 1 106 ? -9.758 -3.903 23.721 1.00 37.44 106 LYS A N 1
ATOM 809 C CA . LYS A 1 106 ? -10.188 -3.477 25.058 1.00 37.44 106 LYS A CA 1
ATOM 810 C C . LYS A 1 106 ? -8.902 -3.313 25.865 1.00 37.44 106 LYS A C 1
ATOM 812 O O . LYS A 1 106 ? -8.249 -4.302 26.181 1.00 37.44 106 LYS A O 1
ATOM 817 N N . VAL A 1 107 ? -8.509 -2.073 26.121 1.00 36.62 107 VAL A N 1
ATOM 818 C CA . VAL A 1 107 ? -7.575 -1.773 27.200 1.00 36.62 107 VAL A CA 1
ATOM 819 C C . VAL A 1 107 ? -8.439 -1.836 28.455 1.00 36.62 107 VAL A C 1
ATOM 821 O O . VAL A 1 107 ? -9.194 -0.907 28.730 1.00 36.62 107 VAL A O 1
ATOM 824 N N . THR A 1 108 ? -8.476 -3.015 29.076 1.00 36.09 108 THR A N 1
ATOM 825 C CA . THR A 1 108 ? -8.877 -3.175 30.481 1.00 36.09 108 THR A CA 1
ATOM 826 C C . THR A 1 108 ? -7.889 -2.460 31.376 1.00 36.09 108 THR A C 1
ATOM 828 O O . THR A 1 108 ? -6.680 -2.561 31.059 1.00 36.09 108 THR A O 1
#